Protein AF-A0A2Z3J0B9-F1 (afdb_monomer)

Nearest PDB structures (foldseek):
  3djm-assembly5_E  TM=9.531E-01  e=7.976E-11  Cereibacter sphaeroides 2.4.1
  5gkj-assembly1_B  TM=3.120E-01  e=3.633E+00  Thermococcus kodakarensis KOD1
  5gkh-assembly1_B  TM=3.253E-01  e=5.593E+00  Thermococcus kodakarensis KOD1
  5gkj-assembly1_A  TM=3.072E-01  e=5.593E+00  Thermococcus kodakarensis KOD1

Foldseek 3Di:
DDPPPPPDQKDKAFAQFWKWKDQPPHTFFIDRGWIWIDGPPDDIWIWAAPVRGDPPQWDWDPDWDQDPQWGIKTFTFGADPNDTDPSQKIARCPTDPNPCSRHNTMTGHDPRMDIDTDD

Secondary structure (DSSP, 8-state):
--------SEEEEE--SEEEEEETTEEEEEES--EEEEETTS--EEEEEGGGBPTTSEEEEEEEEEETTTEEEEEEEEEETTEEEEEEEEEBSS--GGGGGGBTEEEE--TTEEEEEE-

Solvent-accessible surface area (backbone atoms only — not comparable to full-atom values): 6731 Å² total; per-residue (Å²): 142,79,86,79,77,74,82,64,63,58,51,78,44,80,35,86,43,38,39,40,31,27,46,90,89,46,78,46,29,60,40,59,68,28,29,40,37,41,39,81,98,52,82,66,44,58,26,32,53,55,88,40,39,46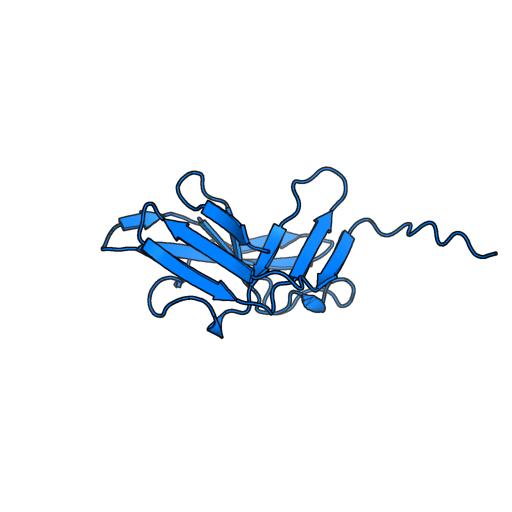,86,77,26,70,40,86,45,92,55,68,50,80,38,100,81,42,36,51,35,45,27,18,22,36,40,55,97,88,46,76,38,79,64,24,23,36,26,25,65,71,31,37,81,91,46,46,89,42,44,51,15,36,31,74,62,42,96,68,51,47,80,46,78,45,129

pLDDT: mean 93.8, std 12.43, range [40.28, 98.88]

Structure (mmCIF, N/CA/C/O backbone):
data_AF-A0A2Z3J0B9-F1
#
_entry.id   AF-A0A2Z3J0B9-F1
#
loop_
_atom_site.group_PDB
_atom_site.id
_atom_site.type_symbol
_atom_site.label_atom_id
_atom_site.label_alt_id
_atom_site.label_comp_id
_atom_site.label_asym_id
_atom_site.label_entity_id
_atom_site.label_seq_id
_atom_site.pdbx_PDB_ins_code
_atom_site.Cartn_x
_atom_site.Cartn_y
_atom_site.Cartn_z
_atom_site.occupancy
_atom_site.B_iso_or_equiv
_atom_site.auth_seq_id
_atom_site.auth_comp_id
_atom_site.auth_asym_id
_atom_site.auth_atom_id
_atom_site.pdbx_PDB_model_num
ATOM 1 N N . MET A 1 1 ? 34.990 -8.310 -10.823 1.00 48.25 1 MET A N 1
ATOM 2 C CA . MET A 1 1 ? 34.703 -6.977 -11.387 1.00 48.25 1 MET A CA 1
ATOM 3 C C . MET A 1 1 ? 33.392 -7.054 -12.142 1.00 48.25 1 MET A C 1
ATOM 5 O O . MET A 1 1 ? 33.369 -7.682 -13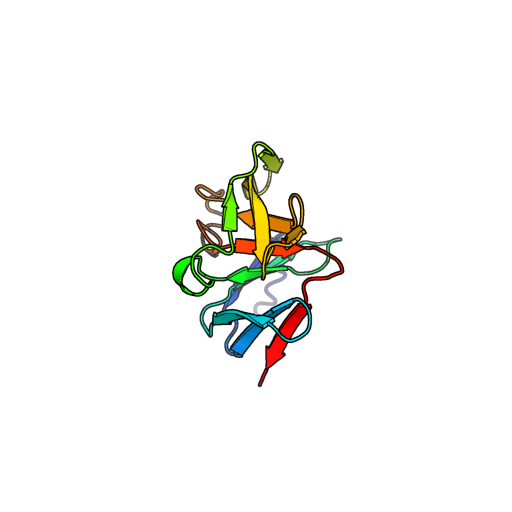.185 1.00 48.25 1 MET A O 1
ATOM 9 N N . THR A 1 2 ? 32.344 -6.458 -11.583 1.00 40.72 2 THR A N 1
ATOM 10 C CA . THR A 1 2 ? 31.300 -5.706 -12.300 1.00 40.72 2 THR A CA 1
ATOM 11 C C . THR A 1 2 ? 30.554 -4.952 -11.214 1.00 40.72 2 THR A C 1
ATOM 13 O O . THR A 1 2 ? 29.739 -5.519 -10.490 1.00 40.72 2 THR A O 1
ATOM 16 N N . ASP A 1 3 ? 30.949 -3.698 -11.043 1.00 40.62 3 ASP A N 1
ATOM 17 C CA . ASP A 1 3 ? 30.226 -2.717 -10.251 1.00 40.62 3 ASP A CA 1
ATOM 18 C C . ASP A 1 3 ? 28.933 -2.416 -11.023 1.00 40.62 3 ASP A C 1
ATOM 20 O O . ASP A 1 3 ? 28.955 -1.791 -12.085 1.00 40.62 3 ASP A O 1
ATOM 24 N N . ASN A 1 4 ? 27.814 -3.000 -10.592 1.00 40.28 4 ASN A N 1
ATOM 25 C CA . ASN A 1 4 ? 26.521 -2.784 -11.229 1.00 40.28 4 ASN A CA 1
ATOM 26 C C . ASN A 1 4 ? 25.932 -1.494 -10.657 1.00 40.28 4 ASN A C 1
ATOM 28 O O . ASN A 1 4 ? 25.156 -1.519 -9.704 1.00 40.28 4 ASN A O 1
ATOM 32 N N . HIS A 1 5 ? 26.325 -0.351 -11.217 1.00 42.62 5 HIS A N 1
ATOM 33 C CA . HIS A 1 5 ? 25.643 0.907 -10.944 1.00 42.62 5 HIS A CA 1
ATOM 34 C C . HIS A 1 5 ? 24.240 0.845 -11.554 1.00 42.62 5 HIS A C 1
ATOM 36 O O . HIS A 1 5 ? 24.030 1.221 -12.706 1.00 42.62 5 HIS A O 1
ATOM 42 N N . SER A 1 6 ? 23.266 0.357 -10.786 1.00 53.34 6 SER A N 1
ATOM 43 C CA . SER A 1 6 ? 21.857 0.354 -11.168 1.00 53.34 6 SER A CA 1
ATOM 44 C C . SER A 1 6 ? 21.409 1.797 -11.446 1.00 53.34 6 SER A C 1
ATOM 46 O O . SER A 1 6 ? 21.143 2.588 -10.537 1.00 53.34 6 SER A O 1
ATOM 48 N N . THR A 1 7 ? 21.323 2.163 -12.724 1.00 60.06 7 THR A N 1
ATOM 49 C CA . THR A 1 7 ? 20.823 3.465 -13.206 1.00 60.06 7 THR A CA 1
ATOM 50 C C . THR A 1 7 ? 19.307 3.605 -13.043 1.00 60.06 7 THR A C 1
ATOM 52 O O . THR A 1 7 ? 18.732 4.653 -13.336 1.00 60.06 7 THR A O 1
ATOM 55 N N . GLN A 1 8 ? 18.643 2.555 -12.557 1.00 74.00 8 GLN A N 1
ATOM 56 C CA . GLN A 1 8 ? 17.198 2.485 -12.439 1.00 74.00 8 GLN A CA 1
ATOM 57 C C . GLN A 1 8 ? 16.680 3.479 -11.386 1.00 74.00 8 GLN A C 1
ATOM 59 O O . GLN A 1 8 ? 17.153 3.536 -10.248 1.00 74.00 8 GLN A O 1
ATOM 64 N N . ARG A 1 9 ? 15.695 4.296 -11.782 1.00 89.69 9 ARG A N 1
ATOM 65 C CA . ARG A 1 9 ? 15.006 5.256 -10.899 1.00 89.69 9 ARG A CA 1
ATOM 66 C C . ARG A 1 9 ? 14.229 4.551 -9.782 1.00 89.69 9 ARG A C 1
ATOM 68 O O . ARG A 1 9 ? 14.127 5.106 -8.688 1.00 89.69 9 ARG A O 1
ATOM 75 N N . ILE A 1 10 ? 13.676 3.378 -10.093 1.00 95.25 10 ILE A N 1
ATOM 76 C CA . ILE A 1 10 ? 12.840 2.560 -9.215 1.00 95.25 10 ILE A CA 1
ATOM 77 C C . ILE A 1 10 ? 13.467 1.172 -9.096 1.00 95.25 10 ILE A C 1
ATOM 79 O O . ILE A 1 10 ? 13.810 0.582 -10.119 1.00 95.25 10 ILE A O 1
ATOM 83 N N . THR A 1 11 ? 13.569 0.653 -7.874 1.00 96.50 11 THR A N 1
ATOM 84 C CA . THR A 1 11 ? 13.889 -0.755 -7.600 1.00 96.50 11 THR A CA 1
ATOM 85 C C . THR A 1 11 ? 12.756 -1.406 -6.818 1.00 96.50 11 THR A C 1
ATOM 87 O O . THR A 1 11 ? 11.993 -0.726 -6.124 1.00 96.50 11 THR A O 1
ATOM 90 N N . THR A 1 12 ? 12.637 -2.725 -6.949 1.00 97.25 12 THR A N 1
ATOM 91 C CA . THR A 1 12 ? 11.683 -3.539 -6.196 1.00 97.25 12 THR A CA 1
ATOM 92 C C . THR A 1 12 ? 12.392 -4.757 -5.634 1.00 97.25 12 THR A C 1
ATOM 94 O O . THR A 1 12 ? 12.880 -5.583 -6.404 1.00 97.25 12 THR A O 1
ATOM 97 N N . ASP A 1 13 ? 12.393 -4.893 -4.314 1.00 97.62 13 ASP A N 1
ATOM 98 C CA . ASP A 1 13 ? 13.138 -5.930 -3.607 1.00 97.62 13 ASP A CA 1
ATOM 99 C C . ASP A 1 13 ? 12.191 -6.724 -2.689 1.00 97.62 13 ASP A C 1
ATOM 101 O O . ASP A 1 13 ? 11.403 -6.122 -1.950 1.00 97.62 13 ASP A O 1
ATOM 105 N N . PRO A 1 14 ? 12.205 -8.070 -2.712 1.00 97.75 14 PRO A N 1
ATOM 106 C CA . PRO A 1 14 ? 11.440 -8.868 -1.760 1.00 97.75 14 PRO A CA 1
ATOM 107 C C . PRO A 1 14 ? 11.870 -8.588 -0.318 1.00 97.75 14 PRO A C 1
ATOM 109 O O . PRO A 1 14 ? 13.057 -8.486 -0.014 1.00 97.75 14 PRO A O 1
ATOM 112 N N . VAL A 1 15 ? 10.900 -8.529 0.590 1.00 96.94 15 VAL A N 1
ATOM 113 C CA . VAL A 1 15 ? 11.151 -8.371 2.025 1.00 96.94 15 VAL A CA 1
ATOM 114 C C . VAL A 1 15 ? 11.076 -9.729 2.713 1.00 96.94 15 VAL A C 1
ATOM 116 O O . VAL A 1 15 ? 10.077 -10.433 2.595 1.00 96.94 15 VAL A O 1
ATOM 119 N N . THR A 1 16 ? 12.131 -10.092 3.445 1.00 92.75 16 THR A N 1
ATOM 120 C CA . THR A 1 16 ? 12.243 -11.383 4.154 1.00 92.75 16 THR A CA 1
ATOM 121 C C . THR A 1 16 ? 11.722 -11.340 5.594 1.00 92.75 16 THR A C 1
ATOM 123 O O . THR A 1 16 ? 11.395 -12.384 6.175 1.00 92.75 16 THR A O 1
ATOM 126 N N . THR A 1 17 ? 11.631 -10.135 6.162 1.00 95.62 17 THR A N 1
ATOM 127 C CA . THR A 1 17 ? 11.044 -9.862 7.475 1.00 95.62 17 THR A CA 1
ATOM 128 C C . THR A 1 17 ? 9.520 -9.842 7.411 1.00 95.62 17 THR A C 1
ATOM 130 O O . THR A 1 17 ? 8.912 -9.744 6.342 1.00 95.62 17 THR A O 1
ATOM 133 N N . THR A 1 18 ? 8.881 -9.953 8.571 1.00 97.81 18 THR A N 1
ATOM 134 C CA . THR A 1 18 ? 7.428 -9.824 8.662 1.00 97.81 18 THR A CA 1
ATOM 135 C C . THR A 1 18 ? 7.048 -8.352 8.572 1.00 97.81 18 THR A C 1
ATOM 137 O O . THR A 1 18 ? 7.578 -7.531 9.315 1.00 97.81 18 THR A O 1
ATOM 140 N N . VAL A 1 19 ? 6.104 -8.016 7.698 1.00 98.50 19 VAL A N 1
ATOM 141 C CA . VAL A 1 19 ? 5.483 -6.692 7.631 1.00 98.50 19 VAL A CA 1
ATOM 142 C C . VAL A 1 19 ? 4.131 -6.734 8.325 1.00 98.50 19 VAL A C 1
ATOM 144 O O . VAL A 1 19 ? 3.290 -7.582 8.020 1.00 98.50 19 VAL A O 1
ATOM 147 N N . ILE A 1 20 ? 3.932 -5.795 9.243 1.00 98.38 20 ILE A N 1
ATOM 148 C CA . ILE A 1 20 ? 2.715 -5.606 10.024 1.00 98.38 20 ILE A CA 1
ATOM 149 C C . ILE A 1 20 ? 2.146 -4.232 9.691 1.00 98.38 20 ILE A C 1
ATOM 151 O O . ILE A 1 20 ? 2.871 -3.240 9.733 1.00 98.38 20 ILE A O 1
ATOM 155 N N . VAL A 1 21 ? 0.850 -4.171 9.388 1.00 98.69 21 VAL A N 1
ATOM 156 C CA . VAL A 1 21 ? 0.126 -2.906 9.217 1.00 98.69 21 VAL A CA 1
ATOM 157 C C . VAL A 1 21 ? -0.944 -2.802 10.289 1.00 98.69 21 VAL A C 1
ATOM 159 O O . VAL A 1 21 ? -1.738 -3.733 10.458 1.00 98.69 21 VAL A O 1
ATOM 162 N N . SER A 1 22 ? -0.983 -1.681 11.004 1.00 98.56 22 SER A N 1
ATOM 163 C CA . SER A 1 22 ? -1.958 -1.444 12.067 1.00 98.56 22 SER A CA 1
ATOM 164 C C . SER A 1 22 ? -2.508 -0.021 12.081 1.00 98.56 22 SER A C 1
ATOM 166 O O . SER A 1 22 ? -1.872 0.923 11.613 1.00 98.56 22 SER A O 1
ATOM 168 N N . VAL A 1 23 ? -3.699 0.115 12.658 1.00 98.12 23 VAL A N 1
ATOM 169 C CA . VAL A 1 23 ? -4.292 1.383 13.094 1.00 98.12 23 VAL A CA 1
ATOM 170 C C . VAL A 1 23 ? -4.460 1.280 14.602 1.00 98.12 23 VAL A C 1
ATOM 172 O O . VAL A 1 23 ? -5.115 0.357 15.079 1.00 98.12 23 VAL A O 1
ATOM 175 N N . ASP A 1 24 ? -3.811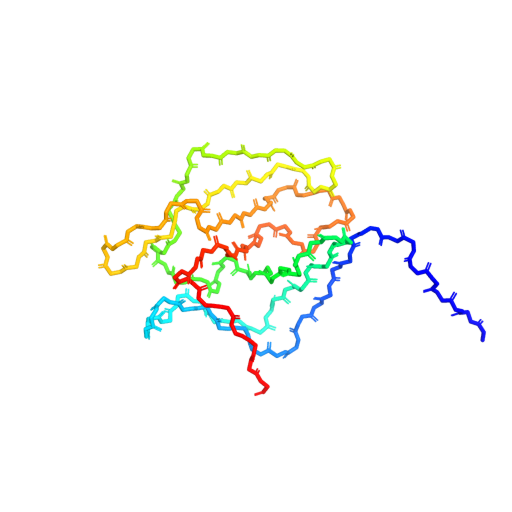 2.166 15.355 1.00 93.62 24 ASP A N 1
ATOM 176 C CA . ASP A 1 24 ? -3.682 2.047 16.813 1.00 93.62 24 ASP A CA 1
ATOM 177 C C . ASP A 1 24 ? -3.225 0.641 17.246 1.00 93.62 24 ASP A C 1
ATOM 179 O O . ASP A 1 24 ? -2.086 0.254 16.966 1.00 93.62 24 ASP A O 1
ATOM 183 N N . THR A 1 25 ? -4.089 -0.128 17.915 1.00 93.75 25 THR A N 1
ATOM 184 C CA . THR A 1 25 ? -3.830 -1.511 18.353 1.00 93.75 25 THR A CA 1
ATOM 185 C C . THR A 1 25 ? -4.407 -2.565 17.404 1.00 93.75 25 THR A C 1
ATOM 187 O O . THR A 1 25 ? -4.168 -3.761 17.586 1.00 93.75 25 THR A O 1
ATOM 190 N N . ARG A 1 26 ? -5.154 -2.154 16.373 1.00 97.56 26 ARG A N 1
ATOM 191 C CA . ARG A 1 26 ? -5.839 -3.053 15.447 1.00 97.56 26 ARG A CA 1
ATOM 192 C C . ARG A 1 26 ? -4.918 -3.464 14.303 1.00 97.56 26 ARG A C 1
ATOM 194 O O . ARG A 1 26 ? -4.516 -2.646 13.479 1.00 97.56 26 ARG A O 1
ATOM 201 N N . LEU A 1 27 ? -4.614 -4.757 14.235 1.00 97.88 27 LEU A N 1
ATOM 202 C CA . LEU A 1 27 ? -3.891 -5.369 13.122 1.00 97.88 27 LEU A CA 1
ATOM 203 C C . LEU A 1 27 ? -4.784 -5.433 11.875 1.00 97.88 27 LEU A C 1
ATOM 205 O O . LEU A 1 27 ? -5.850 -6.047 11.921 1.00 97.88 27 LEU A O 1
ATOM 209 N N . ILE A 1 28 ? -4.334 -4.842 10.767 1.00 98.50 28 ILE A N 1
ATOM 210 C CA . ILE A 1 28 ? -5.077 -4.816 9.497 1.00 98.50 28 ILE A CA 1
ATOM 211 C C . ILE A 1 28 ? -4.367 -5.535 8.349 1.00 98.50 28 ILE A C 1
ATOM 213 O O . ILE A 1 28 ? -5.017 -5.879 7.365 1.00 98.50 28 ILE A O 1
ATOM 217 N N . ALA A 1 29 ? -3.067 -5.816 8.466 1.00 98.62 29 ALA A N 1
ATOM 218 C CA . ALA A 1 29 ? -2.366 -6.723 7.560 1.00 98.62 29 ALA A CA 1
ATOM 219 C C . ALA A 1 29 ? -1.159 -7.374 8.242 1.00 98.62 29 ALA A C 1
ATOM 221 O O . ALA A 1 29 ? -0.509 -6.761 9.091 1.00 98.62 29 ALA A O 1
ATOM 222 N N . HIS A 1 30 ? -0.837 -8.599 7.832 1.00 98.25 30 HIS A N 1
ATOM 223 C CA . HIS A 1 30 ? 0.341 -9.334 8.290 1.00 98.25 30 HIS A CA 1
ATOM 224 C C . HIS A 1 30 ? 0.882 -10.204 7.154 1.00 98.25 30 HIS A C 1
ATOM 226 O O . HIS A 1 30 ? 0.198 -11.114 6.688 1.00 98.25 30 HIS A O 1
ATOM 232 N N . THR A 1 31 ? 2.117 -9.959 6.712 1.00 98.44 31 THR A N 1
ATOM 233 C CA . THR A 1 31 ? 2.701 -10.689 5.578 1.00 98.44 31 THR A CA 1
ATOM 234 C C . THR A 1 31 ? 4.200 -10.919 5.719 1.00 98.44 31 THR A C 1
ATOM 236 O O . THR A 1 31 ? 4.918 -10.112 6.297 1.00 98.44 31 THR A O 1
ATOM 239 N N . ARG A 1 32 ? 4.689 -12.000 5.109 1.00 97.75 32 ARG A N 1
ATOM 240 C CA . ARG A 1 32 ? 6.120 -12.246 4.840 1.00 97.75 32 ARG A CA 1
ATOM 241 C C . ARG A 1 32 ? 6.458 -12.171 3.351 1.00 97.75 32 ARG A C 1
ATOM 243 O O . ARG A 1 32 ? 7.491 -12.656 2.912 1.00 97.75 32 ARG A O 1
ATOM 250 N N . ARG A 1 33 ? 5.526 -11.654 2.551 1.00 97.81 33 ARG A N 1
ATOM 251 C CA . ARG A 1 33 ? 5.595 -11.638 1.087 1.00 97.81 33 ARG A CA 1
ATOM 252 C C . ARG A 1 33 ? 5.557 -10.212 0.556 1.00 97.81 33 ARG A C 1
ATOM 254 O O . ARG A 1 33 ? 5.118 -10.013 -0.573 1.00 97.81 33 ARG A O 1
ATOM 261 N N . ALA A 1 34 ? 5.926 -9.220 1.365 1.00 98.50 34 ALA A N 1
ATOM 262 C CA . ALA A 1 34 ? 5.943 -7.829 0.936 1.00 98.50 34 ALA A CA 1
ATOM 263 C C . ALA A 1 34 ? 7.068 -7.567 -0.077 1.00 98.50 34 ALA A C 1
ATOM 265 O O . ALA A 1 34 ? 8.074 -8.276 -0.121 1.00 98.50 34 ALA A O 1
ATOM 266 N N . VAL A 1 35 ? 6.885 -6.523 -0.878 1.00 98.62 35 VAL A N 1
ATOM 267 C CA . VAL A 1 35 ? 7.895 -5.981 -1.792 1.00 98.62 35 VAL A CA 1
ATOM 268 C C . VAL A 1 35 ? 8.208 -4.557 -1.356 1.00 98.62 35 VAL A C 1
ATOM 270 O O . VAL A 1 35 ? 7.294 -3.751 -1.193 1.00 98.62 35 VAL A O 1
ATOM 273 N N . LEU A 1 36 ? 9.483 -4.238 -1.165 1.00 98.44 36 LEU A N 1
ATOM 274 C CA . LEU A 1 36 ? 9.949 -2.877 -0.946 1.00 98.44 36 LEU A CA 1
ATOM 275 C C . LEU A 1 36 ? 10.173 -2.216 -2.302 1.00 98.44 36 LEU A C 1
ATOM 277 O O . LEU A 1 36 ? 11.024 -2.654 -3.069 1.00 98.44 36 LEU A O 1
ATOM 281 N N . LEU A 1 37 ? 9.426 -1.155 -2.588 1.00 98.06 37 LEU A N 1
ATOM 282 C CA . LEU A 1 37 ? 9.688 -0.281 -3.722 1.00 98.06 37 LEU A CA 1
ATOM 283 C C . LEU A 1 37 ? 10.468 0.936 -3.236 1.00 98.06 37 LEU A C 1
ATOM 285 O O . LEU A 1 37 ? 9.984 1.692 -2.388 1.00 98.06 37 LEU A O 1
ATOM 289 N N . THR A 1 38 ? 11.638 1.155 -3.824 1.00 97.50 38 THR A N 1
ATOM 290 C CA . THR A 1 38 ? 12.435 2.363 -3.604 1.0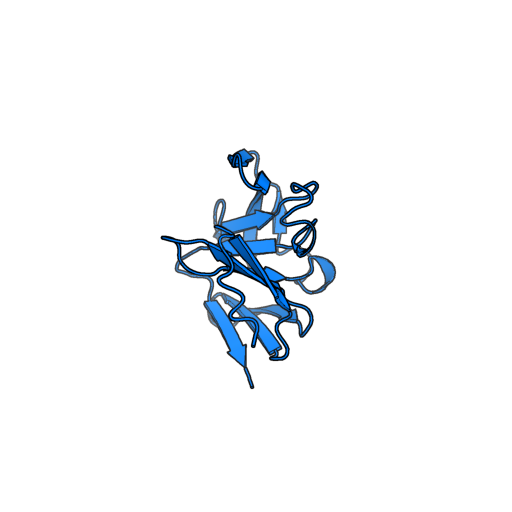0 97.50 38 THR A CA 1
ATOM 291 C C . THR A 1 38 ? 12.421 3.201 -4.869 1.00 97.50 38 THR A C 1
ATOM 293 O O . THR A 1 38 ? 12.725 2.705 -5.948 1.00 97.50 38 THR A O 1
ATOM 296 N N . GLU A 1 39 ? 12.081 4.482 -4.743 1.00 95.38 39 GLU A N 1
ATOM 297 C CA . GLU A 1 39 ? 12.180 5.451 -5.831 1.00 95.38 39 GLU A CA 1
ATOM 298 C C . GLU A 1 39 ? 13.014 6.650 -5.390 1.00 95.38 39 GLU A C 1
ATOM 300 O O . GLU A 1 39 ? 12.804 7.213 -4.315 1.00 95.38 39 GLU A O 1
ATOM 305 N N . ARG A 1 40 ? 13.950 7.071 -6.245 1.00 92.31 40 ARG A N 1
ATOM 306 C CA . ARG A 1 40 ? 14.812 8.228 -5.973 1.00 92.31 40 ARG A CA 1
ATOM 307 C C . ARG A 1 40 ? 13.978 9.480 -5.664 1.00 92.31 40 ARG A C 1
ATOM 309 O O . ARG A 1 40 ? 13.184 9.919 -6.493 1.00 92.31 40 ARG A O 1
ATOM 316 N N . GLY A 1 41 ? 14.210 10.070 -4.490 1.00 92.38 41 GLY A N 1
ATOM 317 C CA . GLY A 1 41 ? 13.536 11.291 -4.030 1.00 92.38 41 GLY A CA 1
ATOM 318 C C . GLY A 1 41 ? 12.242 11.067 -3.242 1.00 92.38 41 GLY A C 1
ATOM 319 O O . GLY A 1 41 ? 11.654 12.040 -2.781 1.00 92.38 41 GLY A O 1
ATOM 320 N N . TYR A 1 42 ? 11.819 9.816 -3.039 1.00 93.44 42 TYR A N 1
ATOM 321 C CA . TYR A 1 42 ? 10.621 9.480 -2.270 1.00 93.44 42 TYR A CA 1
ATOM 322 C C . TYR A 1 42 ? 10.942 8.538 -1.112 1.00 93.44 42 TYR A C 1
ATOM 324 O O . TYR A 1 42 ? 11.939 7.816 -1.120 1.00 93.44 42 TYR A O 1
ATOM 332 N N . ARG A 1 43 ? 10.065 8.527 -0.102 1.00 95.12 43 ARG A N 1
ATOM 333 C CA . ARG A 1 43 ? 10.117 7.504 0.946 1.00 95.12 43 ARG A CA 1
ATOM 334 C C . ARG A 1 43 ? 9.843 6.125 0.327 1.00 95.12 43 ARG A C 1
ATOM 336 O O . ARG A 1 43 ? 8.889 6.018 -0.449 1.00 95.12 43 ARG A O 1
ATOM 343 N N . PRO A 1 44 ? 10.620 5.084 0.679 1.00 96.94 44 PRO A N 1
ATOM 344 C CA . PRO A 1 44 ? 10.328 3.721 0.256 1.00 96.94 44 PRO A CA 1
ATOM 345 C C . PRO A 1 44 ? 8.928 3.282 0.687 1.00 96.94 44 PRO A C 1
ATOM 347 O O . PRO A 1 44 ? 8.429 3.696 1.737 1.00 96.94 44 PRO A O 1
ATOM 350 N N . ARG A 1 45 ? 8.289 2.439 -0.125 1.00 98.12 45 ARG A N 1
ATOM 351 C CA . ARG A 1 45 ? 6.932 1.940 0.126 1.00 98.12 45 ARG A CA 1
ATOM 352 C C . ARG A 1 45 ? 6.921 0.423 0.130 1.00 98.12 45 ARG A C 1
ATOM 354 O O . ARG A 1 45 ? 7.452 -0.208 -0.780 1.00 98.12 45 ARG A O 1
ATOM 361 N N . LEU A 1 46 ? 6.282 -0.150 1.143 1.00 98.69 46 LEU A N 1
ATOM 362 C CA . LEU A 1 46 ? 6.030 -1.581 1.224 1.00 98.69 46 LEU A CA 1
ATOM 363 C C . LEU A 1 46 ? 4.709 -1.899 0.528 1.00 98.69 46 LEU A C 1
ATOM 365 O O . LEU A 1 46 ? 3.673 -1.327 0.855 1.00 98.69 46 LEU A O 1
ATOM 369 N N . TYR A 1 47 ? 4.771 -2.826 -0.418 1.00 98.69 47 TYR A N 1
ATOM 370 C CA . TYR A 1 47 ? 3.641 -3.341 -1.173 1.00 98.69 47 TYR A CA 1
ATOM 371 C C . TYR A 1 47 ? 3.310 -4.749 -0.688 1.00 98.69 47 TYR A C 1
ATOM 373 O O . TYR A 1 47 ? 4.088 -5.692 -0.866 1.00 98.69 47 TYR A O 1
ATOM 381 N N . LEU A 1 48 ? 2.146 -4.897 -0.066 1.00 98.75 48 LEU A N 1
ATOM 382 C CA . LEU A 1 48 ? 1.684 -6.145 0.532 1.00 98.75 48 LEU A CA 1
ATOM 383 C C . LEU A 1 48 ? 0.734 -6.875 -0.429 1.00 98.75 48 LEU A C 1
ATOM 385 O O . LEU A 1 48 ? -0.035 -6.218 -1.134 1.00 98.75 48 LEU A O 1
ATOM 389 N N . PRO A 1 49 ? 0.737 -8.222 -0.476 1.00 98.50 49 PRO A N 1
ATOM 390 C CA . PRO A 1 49 ? -0.311 -8.953 -1.181 1.00 98.50 49 PRO A CA 1
ATOM 391 C C . PRO A 1 49 ? -1.686 -8.574 -0.631 1.00 98.50 49 PRO A C 1
ATOM 393 O O . PRO A 1 49 ? -1.892 -8.600 0.581 1.00 98.50 49 PRO A O 1
ATOM 396 N N . ARG A 1 50 ? -2.651 -8.298 -1.513 1.00 97.94 50 ARG A N 1
ATOM 397 C CA . ARG A 1 50 ? -4.013 -7.945 -1.091 1.00 97.94 50 ARG A CA 1
ATOM 398 C C . ARG A 1 50 ? -4.670 -9.019 -0.217 1.00 97.94 50 ARG A C 1
ATOM 400 O O . ARG A 1 50 ? -5.408 -8.683 0.696 1.00 97.94 50 ARG A O 1
ATOM 407 N N . GLY A 1 51 ? -4.364 -10.294 -0.467 1.00 98.38 51 GLY A N 1
ATOM 408 C CA . GLY A 1 51 ? -4.875 -11.420 0.324 1.00 98.38 51 GLY A CA 1
ATOM 409 C C . GLY A 1 51 ? -4.346 -11.501 1.760 1.00 98.38 51 GLY A C 1
ATOM 410 O O . GLY A 1 51 ? -4.922 -12.229 2.558 1.00 98.38 51 GLY A O 1
ATOM 411 N N . ASP A 1 52 ? -3.292 -10.753 2.099 1.00 98.69 52 ASP A N 1
ATOM 412 C CA . ASP A 1 52 ? -2.741 -10.693 3.462 1.00 98.69 52 ASP A CA 1
ATOM 413 C C . ASP A 1 52 ? -3.292 -9.487 4.258 1.00 98.69 52 ASP A C 1
ATOM 415 O O . ASP A 1 52 ? -2.874 -9.233 5.391 1.00 98.69 52 ASP A O 1
ATOM 419 N N . ILE A 1 53 ? -4.219 -8.728 3.660 1.00 98.75 53 ILE A N 1
ATOM 420 C CA . ILE A 1 53 ? -4.923 -7.598 4.272 1.00 98.75 53 ILE A CA 1
ATOM 421 C C . ILE A 1 53 ? -6.285 -8.096 4.749 1.00 98.75 53 ILE A C 1
ATOM 423 O O . ILE A 1 53 ? -6.983 -8.809 4.027 1.00 98.75 53 ILE A O 1
ATOM 427 N N . ALA A 1 54 ? -6.664 -7.732 5.972 1.00 98.50 54 ALA A N 1
ATOM 428 C CA . ALA A 1 54 ? -7.901 -8.198 6.577 1.00 98.50 54 ALA A CA 1
ATOM 429 C C . ALA A 1 54 ? -9.130 -7.804 5.735 1.00 98.50 54 ALA A C 1
ATOM 431 O O . ALA A 1 54 ? -9.216 -6.709 5.170 1.00 98.50 54 ALA A O 1
ATOM 432 N N . ALA A 1 55 ? -10.098 -8.719 5.650 1.00 97.31 55 ALA A N 1
ATOM 433 C CA . ALA A 1 55 ? -11.318 -8.510 4.881 1.00 97.31 55 ALA A CA 1
ATOM 434 C C . ALA A 1 55 ? -12.100 -7.287 5.391 1.00 97.31 55 ALA A C 1
ATOM 436 O O . ALA A 1 55 ? -12.155 -7.026 6.591 1.00 97.31 55 ALA A O 1
ATOM 437 N N . GLY A 1 56 ? -12.702 -6.532 4.471 1.00 96.75 56 GLY A N 1
ATOM 438 C CA . GLY A 1 56 ? -13.466 -5.320 4.789 1.00 96.75 56 GLY A CA 1
ATOM 439 C C . GLY A 1 56 ? -12.622 -4.075 5.090 1.00 96.75 56 GLY A C 1
ATOM 440 O O . GLY A 1 56 ? -13.181 -2.985 5.139 1.00 96.75 56 GLY A O 1
ATOM 441 N N . VAL A 1 57 ? -11.294 -4.200 5.229 1.00 98.44 57 VAL A N 1
ATOM 442 C CA . VAL A 1 57 ? -10.410 -3.045 5.471 1.00 98.44 57 VAL A CA 1
ATOM 443 C C . VAL A 1 57 ? -10.334 -2.131 4.253 1.00 98.44 57 VAL A C 1
ATOM 445 O O . VAL A 1 57 ? -10.402 -0.915 4.393 1.00 98.44 57 VAL A O 1
ATOM 448 N N . LEU A 1 58 ? -10.176 -2.700 3.057 1.00 98.69 58 LEU A N 1
ATOM 449 C CA . LEU A 1 58 ? -10.052 -1.928 1.821 1.00 98.69 58 LEU A CA 1
ATOM 450 C C . LEU A 1 58 ? -11.428 -1.687 1.204 1.00 98.69 58 LEU A C 1
ATOM 452 O O . LEU A 1 58 ? -12.090 -2.632 0.773 1.00 98.69 58 LEU A O 1
ATOM 456 N N . VAL A 1 59 ? -11.813 -0.418 1.107 1.00 98.50 59 VAL A N 1
ATOM 457 C CA . VAL A 1 59 ? -13.043 0.039 0.453 1.00 98.50 59 VAL A CA 1
ATOM 458 C C . VAL A 1 59 ? -12.652 0.907 -0.730 1.00 98.50 59 VAL A C 1
ATOM 460 O O . VAL A 1 59 ? -11.929 1.880 -0.544 1.00 98.50 59 VAL A O 1
ATOM 463 N N . ASP A 1 60 ? -13.112 0.557 -1.931 1.00 98.19 60 ASP A N 1
ATOM 464 C CA . ASP A 1 60 ? -12.729 1.261 -3.160 1.00 98.19 60 ASP A CA 1
ATOM 465 C C . ASP A 1 60 ? -13.010 2.766 -3.075 1.00 98.19 60 ASP A C 1
ATOM 467 O O . ASP A 1 60 ? -14.063 3.180 -2.583 1.00 98.19 60 ASP A O 1
ATOM 471 N N . SER A 1 61 ? -12.042 3.561 -3.524 1.00 98.50 61 SER A N 1
ATOM 472 C CA . SER A 1 61 ? -12.180 5.002 -3.734 1.00 98.50 61 SER A CA 1
ATOM 473 C C . SER A 1 61 ? -12.436 5.283 -5.208 1.00 98.50 61 SER A C 1
ATOM 475 O O . SER A 1 61 ? -12.024 4.498 -6.062 1.00 98.50 61 SER A O 1
ATOM 477 N N . ASP A 1 62 ? -13.041 6.423 -5.525 1.00 98.19 62 ASP A N 1
ATOM 478 C CA . ASP A 1 62 ? -13.125 6.917 -6.904 1.00 98.19 62 ASP A CA 1
ATOM 479 C C . ASP A 1 62 ? -11.797 7.545 -7.369 1.00 98.19 62 ASP A C 1
ATOM 481 O O . ASP A 1 62 ? -11.571 7.730 -8.566 1.00 98.19 62 ASP A O 1
ATOM 485 N N . THR A 1 63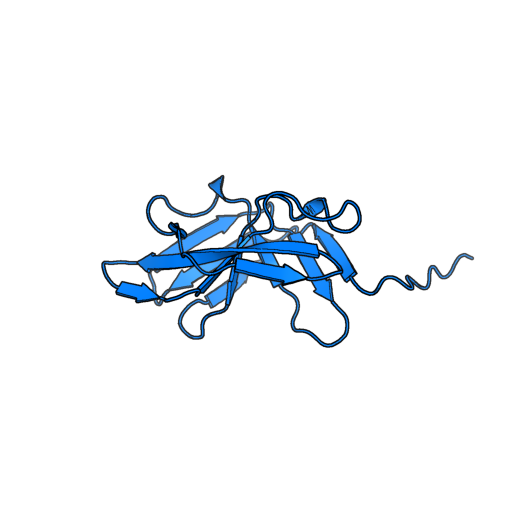 ? -10.874 7.833 -6.444 1.00 98.62 63 THR A N 1
ATOM 486 C CA . THR A 1 63 ? -9.586 8.459 -6.755 1.00 98.62 63 THR A CA 1
ATOM 487 C C . THR A 1 63 ? -8.712 7.537 -7.609 1.00 98.62 63 THR A C 1
ATOM 489 O O . THR A 1 63 ? -8.457 6.374 -7.275 1.00 98.62 63 THR A O 1
ATOM 492 N N . ARG A 1 64 ? -8.209 8.072 -8.722 1.00 98.19 64 ARG A N 1
ATOM 493 C CA . ARG A 1 64 ? -7.222 7.441 -9.606 1.00 98.19 64 ARG A CA 1
ATOM 494 C C . ARG A 1 64 ? -6.124 8.450 -9.918 1.00 98.19 64 ARG A C 1
ATOM 496 O O . ARG A 1 64 ? -6.415 9.630 -10.103 1.00 98.19 64 ARG A O 1
ATOM 503 N N . THR A 1 65 ? -4.874 8.007 -9.994 1.00 97.94 65 THR A N 1
ATOM 504 C CA . THR A 1 65 ? -3.760 8.861 -10.440 1.00 97.94 65 THR A CA 1
ATOM 505 C C . THR A 1 65 ? -2.892 8.122 -11.443 1.00 97.94 65 THR A C 1
ATOM 507 O O . THR A 1 65 ? -2.777 6.903 -11.385 1.00 97.94 65 THR A O 1
ATOM 510 N N . HIS A 1 66 ? -2.274 8.858 -12.363 1.00 96.94 66 HIS A N 1
ATOM 511 C CA . HIS A 1 66 ? -1.374 8.282 -13.356 1.00 96.94 66 HIS A CA 1
ATOM 512 C C . HIS A 1 66 ? 0.083 8.601 -13.013 1.00 96.94 66 HIS A C 1
ATOM 514 O O . HIS A 1 66 ? 0.440 9.759 -12.781 1.00 96.94 66 HIS A O 1
ATOM 520 N N . CYS A 1 67 ? 0.943 7.581 -13.022 1.00 93.94 67 CYS A N 1
ATOM 521 C CA . CYS A 1 67 ? 2.387 7.723 -12.883 1.00 93.94 67 CYS A CA 1
ATOM 522 C C . CYS A 1 67 ? 3.087 7.193 -14.144 1.00 93.94 67 CYS A C 1
ATOM 524 O O . CYS A 1 67 ? 2.988 5.997 -14.423 1.00 93.94 67 CYS A O 1
ATOM 526 N N . PRO A 1 68 ? 3.915 7.997 -14.837 1.00 93.12 68 PRO A N 1
ATOM 527 C CA . PRO A 1 68 ? 4.569 7.572 -16.081 1.00 93.12 68 PRO A CA 1
ATOM 528 C C . PRO A 1 68 ? 5.549 6.404 -15.897 1.00 93.12 68 PRO A C 1
ATOM 530 O O . PRO A 1 68 ? 5.959 5.776 -16.866 1.00 93.12 68 PRO A O 1
ATOM 533 N N . TYR A 1 69 ? 5.946 6.112 -14.656 1.00 92.38 69 TYR A N 1
ATOM 534 C CA . TYR A 1 69 ? 6.873 5.028 -14.334 1.00 92.38 69 TYR A CA 1
ATOM 535 C C . TYR A 1 69 ? 6.195 3.779 -13.769 1.00 92.38 69 TYR A C 1
ATOM 537 O O . TYR A 1 69 ? 6.866 2.760 -13.619 1.00 92.38 69 TYR A O 1
ATOM 545 N N . LYS A 1 70 ? 4.910 3.855 -13.399 1.00 93.25 70 LYS A N 1
ATOM 546 C CA . LYS A 1 70 ? 4.211 2.760 -12.707 1.00 93.25 70 LYS A CA 1
ATOM 547 C C . LYS A 1 70 ? 2.860 2.402 -13.310 1.00 93.25 70 LYS A C 1
ATOM 549 O O . LYS A 1 70 ? 2.425 1.288 -13.073 1.00 93.25 70 LYS A O 1
ATOM 554 N N . GLY A 1 71 ? 2.244 3.276 -14.104 1.00 96.38 71 GLY A N 1
ATOM 555 C CA . GLY A 1 71 ? 0.892 3.099 -14.634 1.00 96.38 71 GLY A CA 1
ATOM 556 C C . GLY A 1 71 ? -0.152 3.811 -13.777 1.00 96.38 71 GLY A C 1
ATOM 557 O O . GLY A 1 71 ? 0.152 4.815 -13.124 1.00 96.38 71 GLY A O 1
ATOM 558 N N . ASP A 1 72 ? -1.373 3.284 -13.780 1.00 97.94 72 ASP A N 1
ATOM 559 C CA . ASP A 1 72 ? -2.515 3.875 -13.086 1.00 97.94 72 ASP A CA 1
ATOM 560 C C . ASP A 1 72 ? -2.669 3.314 -11.670 1.00 97.94 72 ASP A C 1
ATOM 562 O O . ASP A 1 72 ? -2.766 2.105 -11.451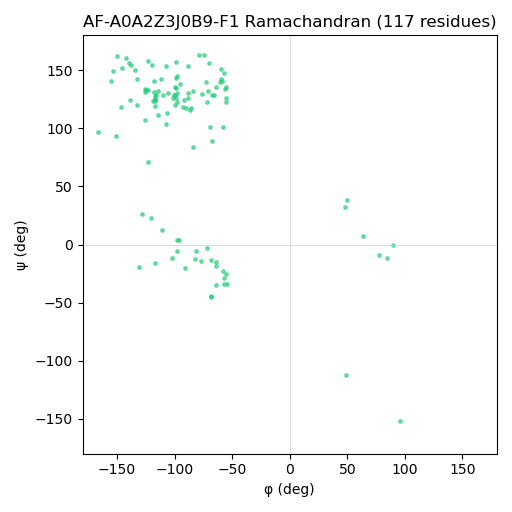 1.00 97.94 72 ASP A O 1
ATOM 566 N N . ALA A 1 73 ? -2.687 4.214 -10.692 1.00 98.31 73 ALA A N 1
ATOM 567 C CA . ALA A 1 73 ? -2.935 3.892 -9.303 1.00 98.31 73 ALA A CA 1
ATOM 568 C C . ALA A 1 73 ? -4.435 3.928 -9.007 1.00 98.31 73 ALA A C 1
ATOM 570 O O . ALA A 1 73 ? -5.128 4.916 -9.270 1.00 98.31 73 ALA A O 1
ATOM 571 N N . ARG A 1 74 ? -4.912 2.861 -8.376 1.00 98.44 74 ARG A N 1
ATOM 572 C CA . ARG A 1 74 ? -6.231 2.739 -7.763 1.00 98.44 74 ARG A CA 1
ATOM 573 C C . ARG A 1 74 ? -6.135 2.994 -6.269 1.00 98.44 74 ARG A C 1
ATOM 575 O O . ARG A 1 74 ? -5.307 2.371 -5.609 1.00 98.44 74 ARG A O 1
ATOM 582 N N . TYR A 1 75 ? -6.999 3.852 -5.730 1.00 98.75 75 TYR A N 1
ATOM 583 C CA . TYR A 1 75 ? -6.977 4.199 -4.311 1.00 98.75 75 TYR A CA 1
ATOM 584 C C . TYR A 1 75 ? -8.002 3.434 -3.469 1.00 98.75 75 TYR A C 1
ATOM 586 O O . TYR A 1 75 ? -9.112 3.117 -3.887 1.00 98.75 75 TYR A O 1
ATOM 594 N N . PHE A 1 76 ? -7.524 3.128 -2.269 1.00 98.81 76 PHE A N 1
ATOM 595 C CA . PHE A 1 76 ? -8.116 2.562 -1.069 1.00 98.81 76 PHE A CA 1
ATOM 596 C C . PHE A 1 76 ? -8.624 3.604 -0.077 1.00 98.81 76 PHE A C 1
ATOM 598 O O . PHE A 1 76 ? -7.779 4.278 0.508 1.00 98.81 76 PHE A O 1
ATOM 605 N N . HIS A 1 77 ? -9.912 3.668 0.258 1.00 98.69 77 HIS A N 1
ATOM 606 C CA . HIS A 1 77 ? -10.238 4.041 1.634 1.00 98.69 77 HIS A CA 1
ATOM 607 C C . HIS A 1 77 ? -9.908 2.865 2.551 1.00 98.69 77 HIS A C 1
ATOM 609 O O . HIS A 1 77 ? -10.178 1.707 2.221 1.00 98.69 77 HIS A O 1
ATOM 615 N N . VAL A 1 78 ? -9.345 3.159 3.716 1.00 98.69 78 VAL A N 1
ATOM 616 C CA . VAL A 1 78 ? -9.106 2.159 4.757 1.00 98.69 78 VAL A CA 1
ATOM 617 C C . VAL A 1 78 ? -10.195 2.315 5.807 1.00 98.69 78 VAL A C 1
ATOM 619 O O . VAL A 1 78 ? -10.410 3.417 6.298 1.00 98.69 78 VAL A O 1
ATOM 622 N N . THR A 1 79 ? -10.909 1.241 6.132 1.00 98.25 79 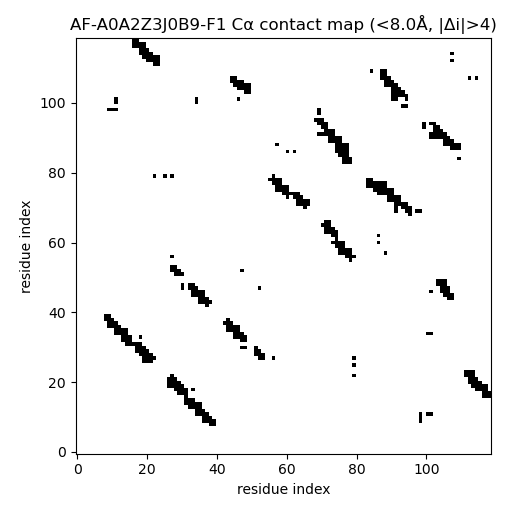THR A N 1
ATOM 623 C CA . THR A 1 79 ? -11.953 1.243 7.163 1.00 98.25 79 THR A CA 1
ATOM 624 C C . THR A 1 79 ? -11.568 0.297 8.288 1.00 98.25 79 THR A C 1
ATOM 626 O O . THR A 1 79 ? -11.293 -0.876 8.049 1.00 98.25 79 THR A O 1
ATOM 629 N N . VAL A 1 80 ? -11.535 0.803 9.519 1.00 97.88 80 VAL A N 1
ATOM 630 C CA . VAL A 1 80 ? -11.175 0.031 10.715 1.00 97.88 80 VAL A CA 1
ATOM 631 C C . VAL A 1 80 ? -12.115 0.434 11.839 1.00 97.88 80 VAL A C 1
ATOM 633 O O . VAL A 1 80 ? -12.240 1.618 12.128 1.00 97.88 80 VAL A O 1
ATOM 636 N N . ASP A 1 81 ? -12.813 -0.539 12.428 1.00 95.00 81 ASP A N 1
ATOM 637 C CA . ASP A 1 81 ? -13.732 -0.335 13.558 1.00 95.00 81 ASP A CA 1
ATOM 638 C C . ASP A 1 81 ? -14.752 0.807 13.334 1.00 95.00 81 ASP A C 1
ATOM 640 O O . ASP A 1 81 ? -15.082 1.576 14.232 1.00 95.00 81 ASP A O 1
ATOM 644 N N . GLY A 1 82 ? -15.250 0.929 12.097 1.00 94.25 82 GLY A N 1
ATOM 645 C CA . GLY A 1 82 ? -16.219 1.953 11.684 1.00 94.25 82 GLY A CA 1
ATOM 646 C C . GLY A 1 82 ? -15.609 3.306 11.301 1.00 94.25 82 GLY A C 1
ATOM 647 O O . GLY A 1 82 ? -16.294 4.122 10.686 1.00 94.25 82 GLY A O 1
ATOM 648 N N . GLN A 1 83 ? -14.324 3.537 11.579 1.00 97.69 83 GLN A N 1
ATOM 649 C CA . GLN A 1 83 ? -13.610 4.735 11.150 1.00 97.69 83 GLN A CA 1
ATOM 650 C C . GLN A 1 83 ? -13.086 4.571 9.723 1.00 97.69 83 GLN A C 1
ATOM 652 O O . GLN A 1 83 ? -12.429 3.582 9.397 1.00 97.69 83 GLN A O 1
ATOM 657 N N . ARG A 1 84 ? -13.330 5.578 8.880 1.00 98.00 84 ARG A N 1
ATOM 658 C CA . ARG A 1 84 ? -12.806 5.661 7.512 1.00 98.00 84 ARG A CA 1
ATOM 659 C C . ARG A 1 84 ? -11.588 6.583 7.451 1.00 98.00 84 ARG A C 1
ATOM 661 O O . ARG A 1 84 ? -11.625 7.697 7.972 1.00 98.00 84 ARG A O 1
ATOM 668 N N . TYR A 1 85 ? -10.556 6.135 6.748 1.00 98.50 85 TYR A N 1
ATOM 669 C CA . TYR A 1 85 ? -9.358 6.887 6.385 1.00 98.50 85 TYR A CA 1
ATOM 670 C C . TYR A 1 85 ? -9.334 7.048 4.865 1.00 98.50 85 TYR A C 1
ATOM 672 O O . TYR A 1 85 ? -9.221 6.070 4.119 1.00 98.50 85 TYR A O 1
ATOM 680 N N . THR A 1 86 ? -9.522 8.283 4.406 1.00 98.50 86 THR A N 1
ATOM 681 C CA . THR A 1 86 ? -9.699 8.595 2.985 1.00 98.50 86 THR A CA 1
ATOM 682 C C . THR A 1 86 ? -8.398 8.408 2.208 1.00 98.50 86 THR A C 1
ATOM 684 O O . THR A 1 86 ? -7.368 8.895 2.660 1.00 98.50 86 THR A O 1
ATOM 687 N N . ASP A 1 87 ? -8.450 7.711 1.062 1.00 98.50 87 ASP A N 1
ATOM 688 C CA . ASP A 1 87 ? -7.322 7.494 0.140 1.00 98.50 87 ASP A CA 1
ATOM 689 C C . ASP A 1 87 ? -6.018 7.041 0.820 1.00 98.50 87 ASP A C 1
ATOM 691 O O . ASP A 1 87 ? -4.911 7.344 0.384 1.00 98.50 87 ASP A O 1
ATOM 695 N N . ALA A 1 88 ? -6.166 6.286 1.909 1.00 98.69 88 ALA A N 1
ATOM 696 C CA . ALA A 1 88 ? -5.093 5.884 2.808 1.00 98.69 88 ALA A CA 1
ATOM 697 C C . ALA A 1 88 ? -4.283 4.676 2.306 1.00 98.69 88 ALA A C 1
ATOM 699 O O . ALA A 1 88 ? -3.294 4.282 2.931 1.00 98.69 88 ALA A O 1
ATOM 700 N N . ALA A 1 89 ? -4.701 4.071 1.196 1.00 98.81 89 ALA A N 1
ATOM 701 C CA . ALA A 1 89 ? -3.983 3.002 0.523 1.00 98.81 89 ALA A CA 1
ATOM 702 C C . ALA A 1 89 ? -4.093 3.143 -0.998 1.00 98.81 89 ALA A C 1
ATOM 704 O O . ALA A 1 89 ? -4.999 3.803 -1.497 1.00 98.81 89 ALA A O 1
ATOM 705 N N . TRP A 1 90 ? -3.201 2.504 -1.750 1.00 98.81 90 TRP A N 1
ATOM 706 C CA . TRP A 1 90 ? -3.321 2.403 -3.206 1.00 98.81 90 TRP A CA 1
ATOM 707 C C . TRP A 1 90 ? -2.700 1.115 -3.736 1.00 98.81 90 TRP A C 1
ATOM 709 O O . TRP A 1 90 ? -1.889 0.468 -3.069 1.00 98.81 90 TRP A O 1
ATOM 719 N N . SER A 1 91 ? -3.075 0.757 -4.959 1.00 98.75 91 SER A N 1
ATOM 720 C CA . SER A 1 91 ? -2.514 -0.353 -5.719 1.00 98.75 91 SER A CA 1
ATOM 721 C C . SER A 1 91 ? -2.305 0.044 -7.174 1.00 98.75 91 SER A C 1
ATOM 723 O O . SER A 1 91 ? -2.997 0.920 -7.686 1.00 98.75 91 SER A O 1
ATOM 725 N N . TYR A 1 92 ? -1.360 -0.617 -7.830 1.00 98.44 92 TYR A N 1
ATOM 726 C CA . TYR A 1 92 ? -1.264 -0.634 -9.283 1.00 98.44 92 TYR A CA 1
ATOM 727 C C . TYR A 1 92 ? -1.697 -2.029 -9.728 1.00 98.44 92 TYR A C 1
ATOM 729 O O . TYR A 1 92 ? -0.945 -2.987 -9.546 1.00 98.44 92 TYR A O 1
ATOM 737 N N . ASP A 1 93 ? -2.918 -2.158 -10.246 1.00 96.62 93 ASP A N 1
ATOM 738 C CA . ASP A 1 93 ? -3.458 -3.457 -10.671 1.00 96.62 93 ASP A CA 1
ATOM 739 C C . ASP A 1 93 ? -2.688 -3.962 -11.910 1.00 96.62 93 ASP A C 1
ATOM 741 O O . ASP A 1 93 ? -2.200 -5.095 -11.929 1.00 96.62 93 ASP A O 1
ATOM 745 N N . GLU A 1 94 ? -2.440 -3.067 -12.871 1.00 96.06 94 GLU A N 1
ATOM 746 C CA . GLU A 1 94 ? -1.721 -3.335 -14.124 1.00 96.06 94 GLU A CA 1
ATOM 747 C C . GLU A 1 94 ? -0.502 -2.403 -14.275 1.00 96.06 94 GLU A C 1
ATOM 749 O O . GLU A 1 94 ? -0.517 -1.460 -15.070 1.00 96.06 94 GLU A O 1
ATOM 754 N N . PRO A 1 95 ? 0.564 -2.594 -13.477 1.00 96.69 95 PRO A N 1
ATOM 755 C CA . PRO A 1 95 ? 1.716 -1.717 -13.536 1.00 96.69 95 PRO A CA 1
ATOM 756 C C . PRO A 1 95 ? 2.574 -1.976 -14.779 1.00 96.69 95 PRO A C 1
ATOM 758 O O . PRO A 1 95 ? 2.533 -3.046 -15.388 1.00 96.69 95 PRO A O 1
ATOM 761 N N . LEU A 1 96 ? 3.442 -1.019 -15.110 1.00 95.38 96 LEU A N 1
ATOM 762 C CA . LEU A 1 96 ? 4.445 -1.211 -16.162 1.00 95.38 96 LEU A CA 1
ATOM 763 C C . LEU A 1 96 ? 5.387 -2.386 -15.841 1.00 95.38 96 LEU A C 1
ATOM 765 O O . LEU A 1 96 ? 5.708 -2.651 -14.682 1.00 95.38 96 LEU A O 1
ATOM 769 N N . ALA A 1 97 ? 5.907 -3.043 -16.883 1.00 94.50 97 ALA A N 1
ATOM 770 C CA . ALA A 1 97 ? 6.739 -4.245 -16.752 1.00 94.50 97 ALA A CA 1
ATOM 771 C C . ALA A 1 97 ? 7.960 -4.064 -15.828 1.00 94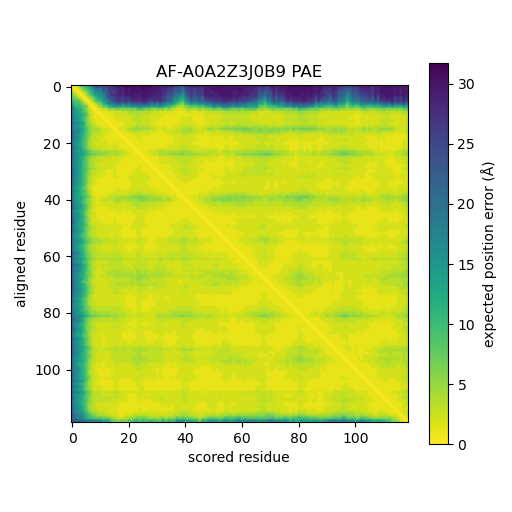.50 97 ALA A C 1
ATOM 773 O O . ALA A 1 97 ? 8.335 -4.986 -15.106 1.00 94.50 97 ALA A O 1
ATOM 774 N N . SER A 1 98 ? 8.549 -2.864 -15.799 1.00 92.00 98 SER A N 1
ATOM 775 C CA . SER A 1 98 ? 9.695 -2.525 -14.942 1.00 92.00 98 SER A CA 1
ATOM 776 C C . SER A 1 98 ? 9.396 -2.587 -13.441 1.00 92.00 98 SER A C 1
ATOM 778 O O . SER A 1 98 ? 10.327 -2.662 -12.643 1.00 92.00 98 SER A O 1
ATOM 780 N N . VAL A 1 99 ? 8.120 -2.559 -13.054 1.00 95.94 99 VAL A N 1
ATOM 781 C CA . VAL A 1 99 ? 7.641 -2.632 -11.668 1.00 95.94 99 VAL A CA 1
ATOM 782 C C . VAL A 1 99 ? 6.566 -3.716 -11.501 1.00 95.94 99 VAL A C 1
ATOM 784 O O . VAL A 1 99 ? 5.758 -3.665 -10.578 1.00 95.94 99 VAL A O 1
ATOM 787 N N . ALA A 1 100 ? 6.574 -4.752 -12.350 1.00 97.44 100 ALA A N 1
ATOM 788 C CA . ALA A 1 100 ? 5.595 -5.847 -12.311 1.00 97.44 100 ALA A CA 1
ATOM 789 C C . ALA A 1 100 ? 5.506 -6.554 -10.943 1.00 97.44 100 ALA A C 1
ATOM 791 O O . ALA A 1 100 ? 4.454 -7.074 -10.575 1.00 97.44 100 ALA A O 1
ATOM 792 N N . ALA A 1 101 ? 6.582 -6.520 -10.145 1.00 97.81 101 ALA A N 1
ATOM 793 C CA . ALA A 1 101 ? 6.621 -7.095 -8.801 1.00 97.81 101 ALA A CA 1
ATOM 794 C C . ALA A 1 101 ? 5.557 -6.521 -7.842 1.00 97.81 101 ALA A C 1
ATOM 796 O O . ALA A 1 101 ? 5.204 -7.195 -6.869 1.00 97.81 101 ALA A O 1
ATOM 797 N N . ILE A 1 102 ? 5.037 -5.312 -8.105 1.00 98.38 102 ILE A N 1
ATOM 798 C CA . ILE A 1 102 ? 3.996 -4.668 -7.288 1.00 98.38 102 ILE A CA 1
ATOM 799 C C . ILE A 1 102 ? 2.564 -4.825 -7.824 1.00 98.38 102 ILE A C 1
ATOM 801 O O . ILE A 1 102 ? 1.645 -4.280 -7.216 1.00 98.38 102 ILE A O 1
ATOM 805 N N . SER A 1 103 ? 2.355 -5.580 -8.909 1.00 98.50 103 SER A N 1
ATOM 806 C CA . SER A 1 103 ? 1.023 -5.776 -9.504 1.00 98.50 103 SER A CA 1
ATOM 807 C C . SER A 1 103 ? 0.013 -6.316 -8.487 1.00 98.50 103 SER A C 1
ATOM 809 O O . SER A 1 103 ? 0.274 -7.306 -7.796 1.00 98.50 103 SER A O 1
ATOM 811 N N . GLY A 1 104 ? -1.114 -5.612 -8.348 1.00 98.12 104 GLY A N 1
ATOM 812 C CA . GLY A 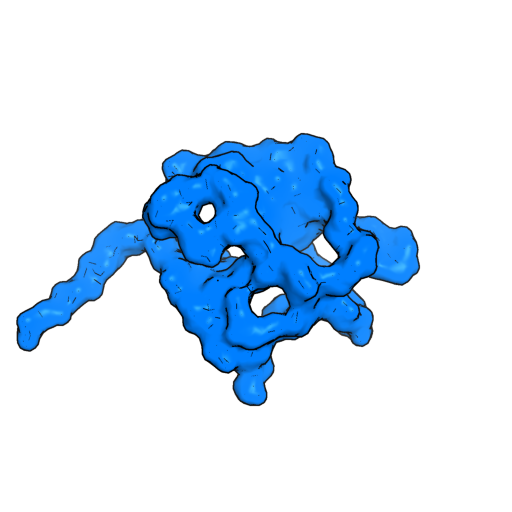1 104 ? -2.216 -5.942 -7.436 1.00 98.12 104 GLY A CA 1
ATOM 813 C C . GLY A 1 104 ? -1.857 -5.900 -5.944 1.00 98.12 104 GLY A C 1
ATOM 814 O O . GLY A 1 104 ? -2.650 -6.314 -5.091 1.00 98.12 104 GLY A O 1
ATOM 815 N N . ARG A 1 105 ? -0.651 -5.435 -5.596 1.00 98.75 105 ARG A N 1
ATOM 816 C CA . ARG A 1 105 ? -0.215 -5.255 -4.209 1.00 98.75 105 ARG A CA 1
ATOM 817 C C . ARG A 1 105 ? -0.603 -3.878 -3.709 1.00 98.75 105 ARG A C 1
ATOM 819 O O . ARG A 1 105 ? -0.712 -2.932 -4.485 1.00 98.75 105 ARG A O 1
ATOM 826 N N . VAL A 1 106 ? -0.773 -3.758 -2.402 1.00 98.88 106 VAL A N 1
ATOM 827 C CA . VAL A 1 106 ? -1.294 -2.547 -1.771 1.00 98.88 106 VAL A CA 1
ATOM 828 C C . VAL A 1 106 ? -0.222 -1.915 -0.897 1.00 98.88 106 VAL A C 1
ATOM 830 O O . VAL A 1 106 ? 0.412 -2.601 -0.093 1.00 98.88 106 VAL A O 1
ATOM 833 N N . ALA A 1 107 ? -0.036 -0.611 -1.059 1.00 98.75 107 ALA A N 1
ATOM 834 C CA . ALA A 1 107 ? 0.747 0.225 -0.161 1.00 98.75 107 ALA A CA 1
ATOM 835 C C . ALA A 1 107 ? -0.188 1.121 0.662 1.00 98.75 107 ALA A C 1
ATOM 837 O O . ALA A 1 107 ? -1.294 1.435 0.225 1.00 98.75 107 ALA A O 1
ATOM 838 N N . PHE A 1 108 ? 0.268 1.526 1.847 1.00 98.69 108 PHE A N 1
ATOM 839 C CA . PHE A 1 108 ? -0.466 2.390 2.773 1.00 98.69 108 PHE A CA 1
ATOM 840 C C . PHE A 1 108 ? 0.301 3.698 2.996 1.00 98.69 108 PHE A C 1
ATOM 842 O O . PHE A 1 108 ? 1.531 3.687 3.110 1.00 98.69 108 PHE A O 1
ATOM 849 N N . ASP A 1 109 ? -0.414 4.820 3.072 1.00 97.06 109 ASP A N 1
ATOM 850 C CA . ASP A 1 109 ? 0.146 6.127 3.436 1.00 97.06 109 ASP A CA 1
ATOM 851 C C . ASP A 1 109 ? -0.917 6.990 4.107 1.00 97.06 109 ASP A C 1
ATOM 853 O O . ASP A 1 109 ? -1.701 7.679 3.462 1.00 97.06 109 ASP A O 1
ATOM 857 N N . HIS A 1 110 ? -0.952 6.933 5.432 1.00 98.00 110 HIS A N 1
ATOM 858 C CA . HIS A 1 110 ? -1.784 7.808 6.240 1.00 98.00 110 HIS A CA 1
ATOM 859 C C . HIS A 1 110 ? -1.157 7.933 7.635 1.00 98.00 110 HIS A C 1
ATOM 861 O O . HIS A 1 110 ? -0.699 6.920 8.162 1.00 98.00 110 HIS A O 1
ATOM 867 N N . PRO A 1 111 ? -1.158 9.113 8.285 1.00 97.44 111 PRO A N 1
ATOM 868 C CA . PRO A 1 111 ? -0.503 9.299 9.588 1.00 97.44 111 PRO A CA 1
ATOM 869 C C . PRO A 1 111 ? -0.986 8.358 10.705 1.00 97.44 111 PRO A C 1
ATOM 871 O O . PRO A 1 111 ? -0.230 8.044 11.617 1.00 97.44 111 PRO A O 1
ATOM 874 N N . ALA A 1 112 ? -2.242 7.909 10.634 1.00 97.56 112 ALA A N 1
ATOM 875 C CA . ALA A 1 112 ? -2.827 6.963 11.591 1.00 97.56 112 ALA A CA 1
ATOM 876 C C . ALA A 1 112 ? -2.493 5.484 11.304 1.00 97.56 112 ALA A C 1
ATOM 878 O O . ALA A 1 112 ? -2.750 4.629 12.148 1.00 97.56 112 ALA A O 1
ATOM 879 N N . ILE A 1 113 ? -1.950 5.173 10.122 1.00 98.50 113 ILE A N 1
ATOM 880 C CA . ILE A 1 113 ? -1.606 3.808 9.721 1.00 98.50 113 ILE A CA 1
ATOM 881 C C . ILE A 1 113 ? -0.110 3.604 9.926 1.00 98.50 113 ILE A C 1
ATOM 883 O O . ILE A 1 113 ? 0.718 4.283 9.318 1.00 98.50 113 ILE A O 1
ATOM 887 N N . ARG A 1 114 ? 0.242 2.636 10.767 1.00 98.31 114 ARG A N 1
ATOM 888 C CA . ARG A 1 114 ? 1.628 2.225 10.991 1.00 98.31 114 ARG A CA 1
ATOM 889 C C . ARG A 1 114 ? 1.962 1.035 10.107 1.00 98.31 114 ARG A C 1
ATOM 891 O O . ARG A 1 114 ? 1.156 0.118 9.972 1.00 98.31 114 ARG A O 1
ATOM 898 N N . VAL A 1 115 ? 3.158 1.056 9.527 1.00 98.19 115 VAL A N 1
ATOM 899 C CA . VAL A 1 115 ? 3.720 -0.041 8.735 1.00 98.19 115 VAL A CA 1
ATOM 900 C C . VAL A 1 115 ? 5.080 -0.383 9.332 1.00 98.19 115 VAL A C 1
ATOM 902 O O . VAL A 1 115 ? 6.035 0.372 9.168 1.00 98.19 115 VAL A O 1
ATOM 905 N N . ASP A 1 116 ? 5.158 -1.517 10.020 1.00 97.00 116 ASP A N 1
ATOM 906 C CA . ASP A 1 116 ? 6.355 -1.969 10.728 1.00 97.00 116 ASP A CA 1
ATOM 907 C C . ASP A 1 116 ? 6.954 -3.207 10.057 1.00 97.00 116 ASP A C 1
ATOM 909 O O . ASP A 1 116 ? 6.232 -4.124 9.661 1.00 97.00 116 ASP A O 1
ATOM 913 N N . GLN A 1 117 ? 8.286 -3.285 10.021 1.00 94.00 117 GLN A N 1
ATOM 914 C CA . GLN A 1 117 ? 9.019 -4.519 9.733 1.00 94.00 117 GLN A CA 1
ATOM 915 C C . GLN A 1 117 ? 9.511 -5.137 11.047 1.00 94.00 117 GLN A C 1
ATOM 917 O O . GLN A 1 117 ? 10.136 -4.459 11.860 1.00 94.00 117 GLN A O 1
ATOM 922 N N . ARG A 1 118 ? 9.236 -6.423 11.263 1.00 88.88 118 ARG A N 1
ATOM 923 C CA . ARG A 1 118 ? 9.643 -7.192 12.448 1.00 88.88 118 ARG A CA 1
ATOM 924 C C . ARG A 1 118 ? 10.586 -8.317 12.012 1.00 88.88 118 ARG A C 1
ATOM 926 O O . ARG A 1 118 ? 10.243 -9.080 11.103 1.00 88.88 118 ARG A O 1
ATOM 933 N N . GLY A 1 119 ? 11.772 -8.350 12.623 1.00 76.19 119 GLY A N 1
ATOM 934 C CA . GLY A 1 119 ? 12.796 -9.385 12.427 1.00 76.19 119 GLY A CA 1
ATOM 935 C C . GLY A 1 119 ? 12.413 -10.720 13.041 1.00 76.19 119 GLY A C 1
ATOM 936 O O . GLY A 1 119 ? 11.669 -10.702 14.046 1.00 76.19 119 GLY A O 1
#

Sequence (119 aa):
MTDNHSTQRITTDPVTTTVIVSVDTRLIAHTRRAVLLTERGYRPRLYLPRGDIAAGVLVDSDTRTHCPYKGDARYFHVTVDGQRYTDAAWSYDEPLASVAAISGRVAFDHPAIRVDQRG

Radius of gyration: 14.69 Å; Cα contacts (8 Å, |Δi|>4): 257; chains: 1; bounding box: 51×24×35 Å

Mean predicted aligned error: 4.19 Å